Protein AF-A0A7U3VS72-F1 (afdb_monomer_lite)

Secondary structure (DSSP, 8-state):
----S-STTSHHHH-PPPSSPEEEEE-SS-EEEEE--S-TTSPP----PPP---

Sequence (54 aa):
MNHGPYGPEHPDITYVPHDYPEAVFDTGEVALNHAVAGSGSKPVLLLIPPQATS

Organism: NCBI:txid659352

Radius of gyration: 15.29 Å; chains: 1; bounding box: 41×25×34 Å

pLDDT: mean 88.04, std 11.98, range [52.34, 97.5]

Foldseek 3Di:
DPDPCEDPVNCVVNDDDDPFDWDWDCPVVDTDIDGDDDDPVDDDDDDDDPDDDD

Structure (mmCIF, N/CA/C/O backbone):
data_AF-A0A7U3VS72-F1
#
_entry.id   AF-A0A7U3VS72-F1
#
loop_
_atom_site.group_PDB
_atom_site.id
_atom_site.type_symbol
_atom_site.label_atom_id
_atom_site.label_alt_id
_atom_site.label_comp_id
_atom_site.label_asym_id
_atom_site.label_entity_id
_atom_site.label_seq_id
_atom_site.pdbx_PDB_ins_code
_atom_site.Cartn_x
_atom_site.Cartn_y
_atom_site.Cartn_z
_atom_site.occupancy
_atom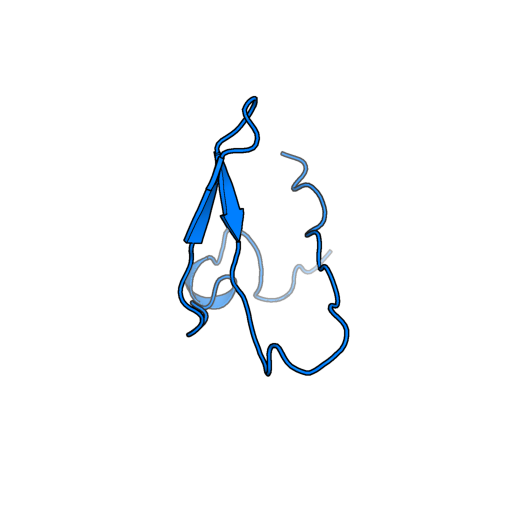_site.B_iso_or_equiv
_atom_site.auth_seq_id
_atom_site.auth_comp_id
_atom_site.auth_asym_id
_atom_site.auth_atom_id
_atom_site.pdbx_PDB_model_num
ATOM 1 N N . MET A 1 1 ? 29.354 7.623 -11.793 1.00 53.00 1 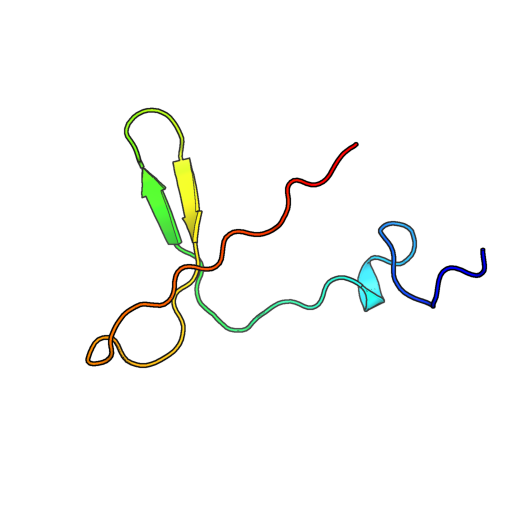MET A N 1
ATOM 2 C CA . MET A 1 1 ? 29.008 6.712 -10.682 1.00 53.00 1 MET A CA 1
ATOM 3 C C . MET A 1 1 ? 28.564 5.413 -11.320 1.00 53.00 1 MET A C 1
ATOM 5 O O . MET A 1 1 ? 27.830 5.481 -12.294 1.00 53.00 1 MET A O 1
ATOM 9 N N . ASN A 1 2 ? 29.074 4.267 -10.871 1.00 56.59 2 ASN A N 1
ATOM 10 C CA . ASN A 1 2 ? 28.595 2.980 -11.367 1.00 56.59 2 ASN A CA 1
ATOM 11 C C . ASN A 1 2 ? 27.272 2.709 -10.644 1.00 56.59 2 ASN A C 1
ATOM 13 O O . ASN A 1 2 ? 27.289 2.410 -9.450 1.00 56.59 2 ASN A O 1
ATOM 17 N N . HIS A 1 3 ? 26.144 2.937 -11.314 1.00 65.00 3 HIS A N 1
ATOM 18 C CA . HIS A 1 3 ? 24.854 2.504 -10.794 1.00 65.00 3 HIS A CA 1
ATOM 19 C C . HIS A 1 3 ? 24.933 0.974 -10.721 1.00 65.00 3 HIS A C 1
ATOM 21 O O . HIS A 1 3 ? 25.386 0.335 -11.670 1.00 65.00 3 HIS A O 1
ATOM 27 N N . GLY A 1 4 ? 24.637 0.384 -9.557 1.00 73.25 4 GLY A N 1
ATOM 28 C CA . GLY A 1 4 ? 24.512 -1.074 -9.454 1.00 73.25 4 GLY A CA 1
ATOM 29 C C . GLY A 1 4 ? 23.469 -1.586 -10.460 1.00 73.25 4 GLY A C 1
ATOM 30 O O . GLY A 1 4 ? 22.839 -0.782 -11.137 1.00 73.25 4 GLY A O 1
ATOM 31 N N . PRO A 1 5 ? 23.209 -2.896 -10.559 1.00 82.88 5 PRO A N 1
ATOM 32 C CA . PRO A 1 5 ? 22.264 -3.430 -11.548 1.00 82.88 5 PRO A CA 1
ATOM 33 C C . PRO A 1 5 ? 20.791 -3.012 -11.312 1.00 82.88 5 PRO A C 1
ATOM 35 O O . PRO A 1 5 ? 19.895 -3.606 -11.887 1.00 82.88 5 PRO A O 1
ATOM 38 N N . TYR A 1 6 ? 20.517 -2.026 -10.455 1.00 85.62 6 TYR A N 1
ATOM 39 C CA . TYR A 1 6 ? 19.184 -1.590 -10.060 1.00 85.62 6 TYR A CA 1
ATOM 40 C C . TYR A 1 6 ? 18.934 -0.147 -10.504 1.00 85.62 6 TYR A C 1
ATOM 42 O O . TYR A 1 6 ? 19.781 0.723 -10.292 1.00 85.62 6 TYR A O 1
ATOM 50 N N . GLY A 1 7 ? 17.742 0.102 -11.034 1.00 83.94 7 GLY A N 1
ATOM 51 C CA . GLY A 1 7 ? 17.289 1.386 -11.551 1.00 83.94 7 GLY A CA 1
ATOM 52 C C . GLY A 1 7 ? 16.088 1.224 -12.493 1.00 83.94 7 GLY A C 1
ATOM 53 O O . GLY A 1 7 ? 15.774 0.108 -12.918 1.00 83.94 7 GLY A O 1
ATOM 54 N N . PRO A 1 8 ? 15.382 2.317 -12.825 1.00 84.06 8 PRO A N 1
ATOM 55 C CA . PRO A 1 8 ? 14.236 2.281 -13.738 1.00 84.06 8 PRO A CA 1
ATOM 56 C C . PRO A 1 8 ? 14.587 1.763 -15.146 1.00 84.06 8 PRO A C 1
ATOM 58 O O . PRO A 1 8 ? 13.713 1.264 -15.849 1.00 84.06 8 PRO A O 1
ATOM 61 N N . GLU A 1 9 ? 15.855 1.843 -15.553 1.00 87.56 9 GLU A N 1
ATOM 62 C CA . GLU A 1 9 ? 16.401 1.267 -16.787 1.00 87.56 9 GLU A CA 1
ATOM 63 C C . GLU A 1 9 ? 16.540 -0.268 -16.756 1.00 87.56 9 GLU A C 1
ATOM 65 O O . GLU A 1 9 ? 16.673 -0.900 -17.805 1.00 87.56 9 GLU A O 1
ATOM 70 N N . HIS A 1 10 ? 16.463 -0.871 -15.566 1.00 89.44 10 HIS A N 1
ATOM 71 C CA . HIS A 1 10 ? 16.490 -2.315 -15.329 1.00 89.44 10 HIS A CA 1
ATOM 72 C C . HIS A 1 10 ? 15.268 -2.759 -14.496 1.00 89.44 10 HIS A C 1
ATOM 74 O O . HIS A 1 10 ? 15.425 -3.297 -13.39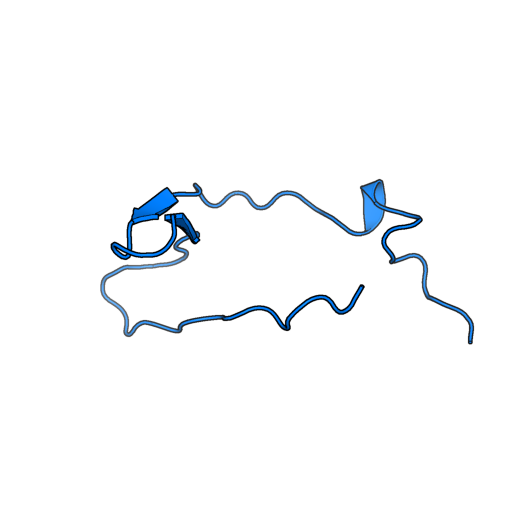3 1.00 89.44 10 HIS A O 1
ATOM 80 N N . PRO A 1 11 ? 14.031 -2.530 -14.984 1.00 88.62 11 PRO A N 1
ATOM 81 C CA . PRO A 1 11 ? 12.824 -2.656 -14.169 1.00 88.62 11 PRO A CA 1
ATOM 82 C C . PRO A 1 11 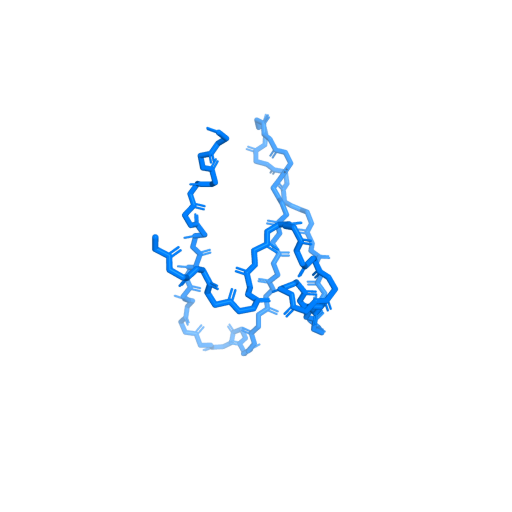? 12.582 -4.092 -13.691 1.00 88.62 11 PRO A C 1
ATOM 84 O O . PRO A 1 11 ? 12.216 -4.283 -12.535 1.00 88.62 11 PRO A O 1
ATOM 87 N N . ASP A 1 12 ? 12.880 -5.087 -14.531 1.00 88.62 12 ASP A N 1
ATOM 88 C CA . ASP A 1 12 ? 12.617 -6.510 -14.264 1.00 88.62 12 ASP A CA 1
ATOM 89 C C . ASP A 1 12 ? 13.386 -7.069 -13.057 1.00 88.62 12 ASP A C 1
ATOM 91 O O . ASP A 1 12 ? 12.972 -8.058 -12.457 1.00 88.62 12 ASP A O 1
ATOM 95 N N . ILE A 1 13 ? 14.517 -6.451 -12.704 1.00 89.38 13 ILE A N 1
ATOM 96 C CA . ILE A 1 13 ? 15.336 -6.839 -11.543 1.00 89.38 13 ILE A CA 1
ATOM 97 C C . ILE A 1 13 ? 15.284 -5.816 -10.406 1.00 89.38 13 ILE A C 1
ATOM 99 O O . ILE A 1 13 ? 15.712 -6.116 -9.293 1.00 89.38 13 ILE A O 1
ATOM 103 N N . THR A 1 14 ? 14.764 -4.617 -10.674 1.00 89.31 14 THR A N 1
ATOM 104 C CA . THR A 1 14 ? 14.629 -3.541 -9.683 1.00 89.31 14 THR A CA 1
ATOM 105 C C . THR A 1 14 ? 13.319 -3.649 -8.923 1.00 89.31 14 THR A C 1
ATOM 107 O O . THR A 1 14 ? 13.297 -3.501 -7.701 1.00 89.31 14 THR A O 1
ATOM 110 N N . TYR A 1 15 ? 12.226 -3.909 -9.637 1.00 87.94 15 TYR A N 1
ATOM 111 C CA . TYR A 1 15 ? 10.892 -3.976 -9.065 1.00 87.94 15 TYR A CA 1
ATOM 112 C C . TYR A 1 15 ? 10.465 -5.433 -8.966 1.00 87.94 15 TYR A C 1
ATOM 114 O O . TYR A 1 15 ? 10.164 -6.084 -9.962 1.00 87.94 15 TYR A O 1
ATOM 122 N N . VAL A 1 16 ? 10.430 -5.943 -7.740 1.00 88.69 16 VAL A N 1
ATOM 123 C CA . VAL A 1 16 ? 9.887 -7.270 -7.452 1.00 88.69 16 VAL A CA 1
ATOM 124 C C . VAL A 1 16 ? 8.473 -7.119 -6.890 1.00 88.69 16 VAL A C 1
ATOM 126 O O . VAL A 1 16 ? 8.277 -6.317 -5.971 1.00 88.69 16 VAL A O 1
ATOM 129 N N . PRO A 1 17 ? 7.477 -7.854 -7.418 1.00 89.12 17 PRO A N 1
ATOM 130 C CA . PRO A 1 17 ? 6.147 -7.881 -6.825 1.00 89.12 17 PRO A CA 1
ATOM 131 C C . PRO A 1 17 ? 6.213 -8.366 -5.376 1.00 89.12 17 PRO A C 1
ATOM 133 O O . PRO A 1 17 ? 6.981 -9.272 -5.052 1.00 89.12 17 PRO A O 1
ATOM 136 N N . HIS A 1 18 ? 5.395 -7.779 -4.508 1.00 89.75 18 HIS A N 1
ATOM 137 C CA . HIS A 1 18 ? 5.195 -8.292 -3.158 1.00 89.75 18 HIS A CA 1
ATOM 138 C C . HIS A 1 18 ? 3.924 -9.141 -3.078 1.00 89.75 18 HIS A C 1
ATOM 140 O O . HIS A 1 18 ? 2.961 -8.909 -3.806 1.00 89.75 18 HIS A O 1
ATOM 146 N N . ASP A 1 19 ? 3.871 -10.048 -2.106 1.00 93.44 19 ASP A N 1
ATOM 147 C CA . ASP A 1 19 ? 2.733 -10.961 -1.927 1.00 93.44 19 ASP A CA 1
ATOM 148 C C . ASP A 1 19 ? 1.603 -10.386 -1.051 1.00 93.44 19 ASP A C 1
ATOM 150 O O . ASP A 1 19 ? 0.643 -11.083 -0.718 1.00 93.44 19 ASP A O 1
ATOM 154 N N . TYR A 1 20 ? 1.702 -9.120 -0.638 1.00 94.31 20 TYR A N 1
ATOM 155 C CA . TYR A 1 20 ? 0.674 -8.480 0.180 1.00 94.31 20 TYR A CA 1
ATOM 156 C C . TYR A 1 20 ? -0.471 -7.948 -0.689 1.00 94.31 20 TYR A C 1
ATOM 158 O O . TYR A 1 20 ? -0.204 -7.226 -1.650 1.00 94.31 20 TYR A O 1
ATOM 166 N N . PRO A 1 21 ? -1.740 -8.248 -0.350 1.00 94.06 21 PRO A N 1
ATOM 167 C CA . PRO A 1 21 ? -2.880 -7.666 -1.041 1.00 94.06 21 PRO A CA 1
ATOM 168 C C . PRO A 1 21 ? -2.868 -6.142 -0.929 1.00 94.06 21 PRO A C 1
ATOM 170 O O . PRO A 1 21 ? -2.752 -5.592 0.170 1.00 94.06 21 PRO A O 1
ATOM 173 N N . GLU A 1 22 ? -3.020 -5.473 -2.067 1.00 94.38 22 GLU A N 1
ATOM 174 C CA . GLU A 1 22 ? -3.196 -4.027 -2.105 1.00 94.38 22 GLU A CA 1
ATOM 175 C C . GLU A 1 22 ? -4.659 -3.650 -1.884 1.00 94.38 22 GLU A C 1
ATOM 177 O O . GLU A 1 22 ? -5.584 -4.310 -2.366 1.00 94.38 22 GLU A O 1
ATOM 182 N N . ALA A 1 23 ? -4.862 -2.552 -1.167 1.00 95.88 23 ALA A N 1
ATOM 183 C CA . ALA A 1 23 ? -6.158 -1.944 -0.942 1.00 95.88 23 ALA A CA 1
ATOM 184 C C . ALA A 1 23 ? -6.093 -0.441 -1.224 1.00 95.88 23 ALA A C 1
ATOM 186 O O . ALA A 1 23 ? -5.064 0.212 -1.040 1.00 95.88 23 ALA A O 1
ATOM 187 N N . VAL A 1 24 ? -7.222 0.121 -1.650 1.00 97.25 24 VAL A N 1
ATOM 188 C CA . VAL A 1 24 ? -7.376 1.560 -1.877 1.00 97.25 24 VAL A CA 1
ATOM 189 C C . VAL A 1 24 ? -8.163 2.158 -0.722 1.00 97.25 24 VAL A C 1
ATOM 191 O O . VAL A 1 24 ? -9.218 1.648 -0.346 1.00 97.25 24 VAL A O 1
ATOM 194 N N . PHE A 1 25 ? -7.641 3.243 -0.165 1.00 95.19 25 PHE A N 1
ATOM 195 C CA . PHE A 1 25 ? -8.282 4.051 0.857 1.00 95.19 25 PHE A CA 1
ATOM 196 C C . PHE A 1 25 ? -8.621 5.423 0.269 1.00 95.19 25 PHE A C 1
ATOM 198 O O . PHE A 1 25 ? -7.735 6.135 -0.198 1.00 95.19 25 PHE A O 1
ATOM 205 N N . ASP A 1 26 ? -9.904 5.780 0.269 1.00 96.75 26 ASP A N 1
ATOM 206 C CA . ASP A 1 26 ? -10.363 7.112 -0.126 1.00 96.75 26 ASP A CA 1
ATOM 207 C C . ASP A 1 26 ? -10.222 8.075 1.059 1.00 96.75 26 ASP A C 1
ATOM 209 O O . ASP A 1 26 ? -10.861 7.893 2.099 1.00 96.75 26 ASP A O 1
ATOM 213 N N . THR A 1 27 ? -9.369 9.088 0.912 1.00 94.75 27 THR A N 1
ATOM 214 C CA . THR A 1 27 ? -9.164 10.120 1.938 1.00 94.75 27 THR A CA 1
ATOM 215 C C . THR A 1 27 ? -10.177 11.264 1.844 1.00 94.75 27 THR A C 1
ATOM 217 O O . THR A 1 27 ? -10.187 12.136 2.714 1.00 94.75 27 THR A O 1
ATOM 220 N N . GLY A 1 28 ? -10.999 11.295 0.791 1.00 97.00 28 GLY A N 1
ATOM 221 C CA . GLY A 1 28 ? -11.844 12.424 0.402 1.00 97.00 28 GLY A CA 1
ATOM 222 C C . GLY A 1 28 ? -11.151 13.437 -0.519 1.00 97.00 28 GLY A C 1
ATOM 223 O O . GLY A 1 28 ? -11.832 14.238 -1.155 1.00 97.00 28 GLY A O 1
ATOM 224 N N . GLU A 1 29 ? -9.820 13.393 -0.630 1.00 96.75 29 GLU A N 1
ATOM 225 C CA . GLU A 1 29 ? -9.038 14.216 -1.567 1.00 96.75 29 GLU A CA 1
ATOM 226 C C . GLU A 1 29 ? -8.364 13.363 -2.644 1.00 96.75 29 GL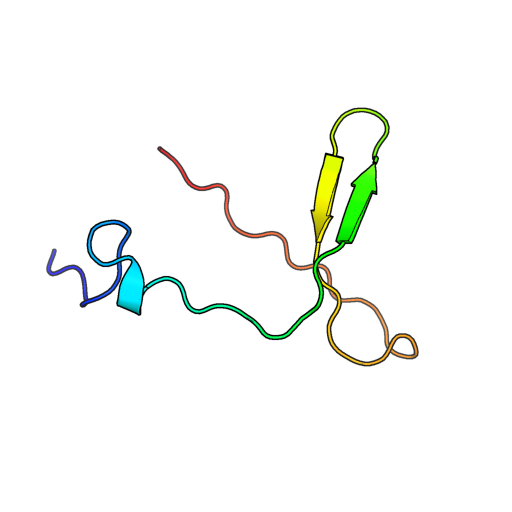U A C 1
ATOM 228 O O . GLU A 1 29 ? -8.343 13.733 -3.818 1.00 96.75 29 GLU A O 1
ATOM 233 N N . VAL A 1 30 ? -7.811 12.214 -2.244 1.00 95.06 30 VAL A N 1
ATOM 234 C CA . VAL A 1 30 ? -7.094 11.292 -3.124 1.00 95.06 30 VAL A CA 1
ATOM 235 C C . VAL A 1 30 ? -7.406 9.841 -2.766 1.00 95.06 30 VAL A C 1
ATOM 237 O O . VAL A 1 30 ? -7.588 9.486 -1.602 1.00 95.06 30 VAL A O 1
ATOM 240 N N . ALA A 1 31 ? -7.412 8.981 -3.783 1.00 97.12 31 ALA A N 1
ATOM 241 C CA . ALA A 1 31 ? -7.421 7.538 -3.599 1.00 97.12 31 ALA A CA 1
ATOM 242 C C . ALA A 1 31 ? -5.984 7.056 -3.347 1.00 97.12 31 ALA A C 1
ATOM 244 O O . ALA A 1 31 ? -5.139 7.124 -4.241 1.00 97.12 31 ALA A O 1
ATOM 245 N N . LEU A 1 32 ? -5.703 6.590 -2.130 1.00 95.06 32 LEU A N 1
ATOM 246 C CA . LEU A 1 32 ? -4.377 6.148 -1.704 1.00 95.06 32 LEU A CA 1
ATOM 247 C C . LEU A 1 32 ? -4.286 4.618 -1.697 1.00 95.06 32 LEU A C 1
ATOM 249 O O . LEU A 1 32 ? -5.063 3.947 -1.015 1.00 95.06 32 LEU A O 1
ATOM 253 N N . ASN A 1 33 ? -3.313 4.054 -2.409 1.00 94.94 33 ASN A N 1
ATOM 254 C CA . ASN A 1 33 ? -3.002 2.631 -2.328 1.00 94.94 33 ASN A CA 1
ATOM 255 C C . ASN A 1 33 ? -2.160 2.324 -1.081 1.00 94.94 33 ASN A C 1
ATOM 257 O O . ASN A 1 33 ? -1.272 3.085 -0.697 1.00 94.94 33 ASN A O 1
ATOM 261 N N . HIS A 1 34 ? -2.435 1.191 -0.447 1.00 95.19 34 HIS A N 1
ATOM 262 C CA . HIS A 1 34 ? -1.661 0.688 0.678 1.00 95.19 34 HIS A CA 1
ATOM 263 C C . HIS A 1 34 ? -1.687 -0.840 0.706 1.00 95.19 34 HIS A C 1
ATOM 265 O O . HIS A 1 34 ? -2.582 -1.473 0.148 1.00 95.19 34 HIS A O 1
ATOM 271 N N . ALA A 1 35 ? -0.724 -1.425 1.409 1.00 96.12 35 ALA A N 1
ATOM 272 C CA . ALA A 1 35 ? -0.700 -2.842 1.734 1.00 96.12 35 ALA A CA 1
ATOM 273 C C . ALA A 1 35 ? -0.488 -3.005 3.242 1.00 96.12 35 ALA A C 1
ATOM 275 O O . ALA A 1 35 ? 0.200 -2.199 3.876 1.00 96.12 35 ALA A O 1
ATOM 276 N N . VAL A 1 36 ? -1.081 -4.047 3.823 1.00 95.50 36 VAL A N 1
ATOM 277 C CA . VAL A 1 36 ? -0.935 -4.369 5.249 1.00 95.50 36 VAL A CA 1
ATOM 278 C C . VAL A 1 36 ? -0.208 -5.698 5.391 1.00 95.50 36 VAL A C 1
ATOM 280 O O . VAL A 1 36 ? -0.592 -6.700 4.791 1.00 95.50 36 VAL A O 1
ATOM 283 N N . ALA A 1 37 ? 0.826 -5.706 6.229 1.00 94.94 37 ALA A N 1
ATOM 284 C CA . ALA A 1 37 ? 1.610 -6.888 6.555 1.00 94.94 37 ALA A CA 1
ATOM 285 C C . ALA A 1 37 ? 1.608 -7.145 8.068 1.00 94.94 37 ALA A C 1
ATOM 287 O O . ALA A 1 37 ? 1.614 -6.218 8.879 1.00 94.94 37 ALA A O 1
ATOM 288 N N . GLY A 1 38 ? 1.663 -8.421 8.456 1.00 94.38 38 GLY A N 1
ATOM 289 C CA . GLY A 1 38 ? 1.732 -8.837 9.857 1.00 94.38 38 GLY A CA 1
ATOM 290 C C . GLY A 1 38 ? 0.373 -8.923 10.564 1.00 94.38 38 GLY A C 1
ATOM 291 O O . GLY A 1 38 ? -0.676 -9.017 9.939 1.00 94.38 38 GLY A O 1
ATOM 292 N N . SER A 1 39 ? 0.406 -8.965 11.900 1.00 94.88 39 SER A N 1
ATOM 293 C CA . SER A 1 39 ? -0.790 -9.159 12.735 1.00 94.88 39 SER A CA 1
ATOM 294 C C . SER A 1 39 ? -1.413 -7.830 13.151 1.00 94.88 39 SER A C 1
ATOM 296 O O . SER A 1 39 ? -0.727 -7.004 13.751 1.00 94.88 39 SER A O 1
ATOM 298 N N . GLY A 1 40 ? -2.730 -7.687 12.972 1.00 94.19 40 GLY A N 1
ATOM 299 C CA . GLY A 1 40 ? -3.498 -6.523 13.436 1.00 94.19 40 GLY A CA 1
ATOM 300 C C . GLY A 1 40 ? -3.616 -6.384 14.961 1.00 94.19 40 GLY A C 1
ATOM 301 O O . GLY A 1 40 ? -4.127 -5.384 15.448 1.00 94.19 40 GLY A O 1
ATOM 302 N N . SER A 1 41 ? -3.139 -7.368 15.732 1.00 97.00 41 SER A N 1
ATOM 303 C CA . SER A 1 41 ? -3.077 -7.292 17.200 1.00 97.00 41 SER A CA 1
ATOM 304 C C . SER A 1 41 ? -1.833 -6.577 17.740 1.00 97.00 41 SER A C 1
ATOM 306 O O . SER A 1 41 ? -1.701 -6.415 18.954 1.00 97.00 41 SER A O 1
ATOM 308 N N . LYS A 1 42 ? -0.894 -6.189 16.871 1.00 96.38 42 LYS A N 1
ATOM 309 C CA . LYS A 1 42 ? 0.337 -5.484 17.247 1.00 96.38 42 LYS A CA 1
ATOM 310 C C . LYS A 1 42 ? 0.204 -3.984 16.953 1.00 96.38 42 LYS A C 1
ATOM 312 O O . LYS A 1 42 ? -0.574 -3.612 16.077 1.00 96.38 42 LYS A O 1
ATOM 317 N N . PRO A 1 43 ? 0.972 -3.120 17.642 1.00 97.50 43 PRO A N 1
ATOM 318 C CA . PRO A 1 43 ? 1.066 -1.712 17.272 1.00 97.50 43 PRO A CA 1
ATOM 319 C C . PRO A 1 43 ? 1.459 -1.536 15.801 1.00 97.50 43 PRO A C 1
ATOM 321 O O . PRO A 1 43 ? 2.268 -2.301 15.272 1.00 97.50 43 PRO A O 1
ATOM 324 N N . VAL A 1 44 ? 0.894 -0.517 15.158 1.00 96.44 44 VAL A N 1
ATOM 325 C CA . VAL A 1 44 ? 1.094 -0.243 13.731 1.00 96.44 44 VAL A CA 1
ATOM 326 C C . VAL A 1 44 ? 2.413 0.497 13.500 1.00 96.44 44 VAL A C 1
ATOM 328 O O . VAL A 1 44 ? 2.745 1.428 14.233 1.00 96.44 44 VAL A O 1
ATOM 331 N N . LEU A 1 45 ? 3.127 0.116 12.438 1.00 96.19 45 LEU A N 1
ATOM 332 C CA . LEU A 1 45 ? 4.228 0.882 11.855 1.00 96.19 45 LEU A CA 1
ATOM 333 C C . LEU A 1 45 ? 3.806 1.356 10.462 1.00 96.19 45 LEU A C 1
ATOM 335 O O . LEU A 1 45 ? 3.549 0.534 9.586 1.00 96.19 45 LEU A O 1
ATOM 339 N N . LEU A 1 46 ? 3.745 2.672 10.263 1.00 95.00 46 LEU A N 1
ATOM 340 C CA . LEU A 1 46 ? 3.449 3.267 8.963 1.00 95.00 46 LEU A CA 1
ATOM 341 C C . LEU A 1 46 ? 4.751 3.515 8.198 1.00 95.00 46 LEU A C 1
ATOM 343 O O . LEU A 1 46 ? 5.629 4.230 8.680 1.00 95.00 46 LEU A O 1
ATOM 347 N N . LEU A 1 47 ? 4.856 2.940 7.001 1.00 94.19 47 LEU A N 1
ATOM 348 C CA . LEU A 1 47 ? 5.962 3.170 6.077 1.00 94.19 47 LEU A CA 1
ATOM 349 C C . LEU A 1 47 ? 5.481 4.085 4.952 1.00 94.19 47 LEU A C 1
ATOM 351 O O . LEU A 1 47 ? 4.523 3.756 4.260 1.00 94.19 47 LEU A O 1
ATOM 355 N N . ILE A 1 48 ? 6.151 5.221 4.770 1.00 92.25 48 ILE A N 1
ATOM 356 C CA . ILE A 1 48 ? 5.881 6.154 3.674 1.00 92.25 48 ILE A CA 1
ATOM 357 C C . ILE A 1 48 ? 7.119 6.152 2.777 1.00 92.25 48 ILE A C 1
ATOM 359 O O . ILE A 1 48 ? 8.189 6.557 3.243 1.00 92.25 48 ILE A O 1
ATOM 363 N N . PRO A 1 49 ? 7.020 5.659 1.530 1.00 87.19 49 PRO A N 1
ATOM 364 C CA . PRO A 1 49 ? 8.142 5.682 0.606 1.00 87.19 49 PRO A CA 1
ATOM 365 C C . PRO A 1 49 ? 8.617 7.120 0.357 1.00 87.19 49 PRO A C 1
ATOM 367 O O . PRO A 1 49 ? 7.801 8.047 0.370 1.00 87.19 49 PRO A O 1
ATOM 370 N N . PRO A 1 50 ? 9.918 7.333 0.104 1.00 81.06 50 PRO A N 1
ATOM 371 C CA . PRO A 1 50 ? 10.392 8.634 -0.343 1.00 81.06 50 PRO A CA 1
ATOM 372 C C . PRO A 1 50 ? 9.695 9.019 -1.652 1.00 81.06 50 PRO A C 1
ATOM 374 O O . PRO A 1 50 ? 9.438 8.169 -2.506 1.00 81.06 50 PRO A O 1
ATOM 377 N N . GLN A 1 51 ? 9.409 10.310 -1.823 1.00 77.31 51 GLN A N 1
ATOM 378 C CA . GLN A 1 51 ? 8.891 10.817 -3.088 1.00 77.31 51 GLN A CA 1
ATOM 379 C C . GLN A 1 51 ? 9.924 10.549 -4.188 1.00 77.31 51 GLN A C 1
ATOM 381 O O . GLN A 1 51 ? 11.071 10.986 -4.084 1.00 77.31 51 GLN A O 1
ATOM 386 N N . ALA A 1 52 ? 9.520 9.850 -5.248 1.00 67.56 52 ALA A N 1
ATOM 387 C CA . ALA A 1 52 ? 10.340 9.754 -6.444 1.00 67.56 52 ALA A CA 1
ATOM 388 C C . ALA A 1 52 ? 10.423 11.151 -7.077 1.00 67.56 52 ALA A C 1
ATOM 390 O O . ALA A 1 52 ? 9.415 11.711 -7.510 1.00 67.56 52 ALA A O 1
ATOM 391 N N . THR A 1 53 ? 11.609 11.752 -7.082 1.00 53.66 53 THR A N 1
ATOM 392 C CA . THR A 1 53 ? 11.878 12.936 -7.901 1.00 53.66 53 THR A CA 1
ATOM 393 C C . THR A 1 53 ? 1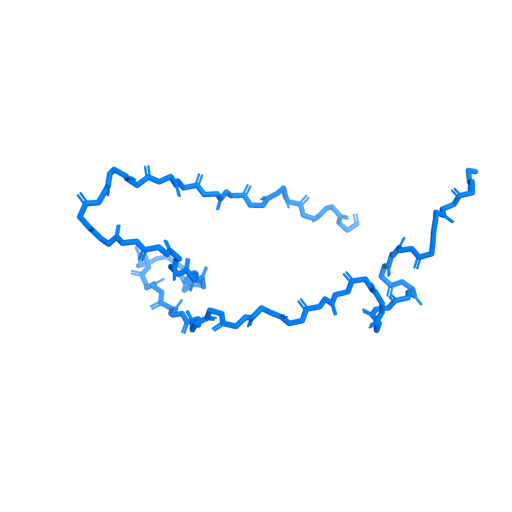2.020 12.479 -9.347 1.00 53.66 53 THR A C 1
ATOM 395 O O . THR A 1 53 ? 12.876 11.639 -9.630 1.00 53.66 53 THR A O 1
ATOM 398 N N . SER A 1 54 ? 11.161 12.997 -10.227 1.00 52.34 54 SER A N 1
ATOM 399 C CA . SER A 1 54 ? 11.362 12.912 -11.678 1.00 52.34 54 SER A CA 1
ATOM 400 C C . SER A 1 54 ? 12.523 13.793 -12.125 1.00 52.34 54 SER A C 1
ATOM 402 O O . SER A 1 54 ? 12.842 14.769 -11.409 1.00 52.34 54 SER A O 1
#